Protein AF-A0A959PIH1-F1 (afdb_monomer)

pLDDT: mean 84.15, std 19.0, range [43.75, 98.12]

Structure (mmCIF, N/CA/C/O backbone):
data_AF-A0A959PIH1-F1
#
_entry.id   AF-A0A959PIH1-F1
#
loop_
_atom_site.group_PDB
_atom_site.id
_atom_site.type_symbol
_atom_site.label_atom_id
_atom_site.label_alt_id
_atom_site.label_comp_id
_atom_site.label_asym_id
_atom_site.label_entity_id
_atom_site.label_seq_id
_atom_site.pdbx_PDB_ins_code
_atom_site.Cartn_x
_atom_site.Cartn_y
_atom_site.Cartn_z
_atom_site.occupancy
_atom_site.B_iso_or_equiv
_atom_site.auth_seq_id
_atom_site.auth_comp_id
_atom_site.auth_asym_id
_atom_site.auth_atom_id
_atom_site.pdbx_PDB_model_num
ATOM 1 N N . MET A 1 1 ? 28.787 -35.194 -36.964 1.00 51.66 1 MET A N 1
ATOM 2 C CA . MET A 1 1 ? 27.875 -34.771 -38.054 1.00 51.66 1 MET A CA 1
ATOM 3 C C . MET A 1 1 ? 26.637 -34.042 -37.488 1.00 51.66 1 MET A C 1
ATOM 5 O O . MET A 1 1 ? 25.525 -34.461 -37.749 1.00 51.66 1 MET A O 1
ATOM 9 N N . ILE A 1 2 ? 26.801 -32.968 -36.687 1.00 57.41 2 ILE A N 1
ATOM 10 C CA . ILE A 1 2 ? 25.671 -32.326 -35.953 1.00 57.41 2 ILE A CA 1
ATOM 11 C C . ILE A 1 2 ? 25.606 -30.786 -36.125 1.00 57.41 2 ILE A C 1
ATOM 13 O O . ILE A 1 2 ? 24.566 -30.182 -35.905 1.00 57.41 2 ILE A O 1
ATOM 17 N N . ARG A 1 3 ? 26.655 -30.115 -36.627 1.00 57.38 3 ARG A N 1
ATOM 18 C CA . ARG A 1 3 ? 26.683 -28.634 -36.735 1.00 57.38 3 ARG A CA 1
ATOM 19 C C . ARG A 1 3 ? 26.070 -28.052 -38.022 1.00 57.38 3 ARG A C 1
ATOM 21 O O . ARG A 1 3 ? 25.784 -26.864 -38.070 1.00 57.38 3 ARG A O 1
ATOM 28 N N . ARG A 1 4 ? 25.849 -28.862 -39.067 1.00 56.31 4 ARG A N 1
ATOM 29 C CA . ARG A 1 4 ? 25.397 -28.375 -40.395 1.00 56.31 4 ARG A CA 1
ATOM 30 C C . ARG A 1 4 ? 23.874 -28.347 -40.581 1.00 56.31 4 ARG A C 1
ATOM 32 O O . ARG A 1 4 ? 23.409 -27.737 -41.538 1.00 56.31 4 ARG A O 1
ATOM 39 N N . ASN A 1 5 ? 23.108 -28.947 -39.669 1.00 48.97 5 ASN A N 1
ATOM 40 C CA . ASN A 1 5 ? 21.641 -28.952 -39.742 1.00 48.97 5 ASN A CA 1
ATOM 41 C C . ASN A 1 5 ? 20.996 -27.740 -39.053 1.00 48.97 5 ASN A C 1
ATOM 43 O O . ASN A 1 5 ? 19.830 -27.464 -39.296 1.00 48.97 5 ASN A O 1
ATOM 47 N N . PHE A 1 6 ? 21.751 -26.980 -38.254 1.00 54.75 6 PHE A N 1
ATOM 48 C CA . PHE A 1 6 ? 21.226 -25.821 -37.528 1.00 54.75 6 PHE A CA 1
ATOM 49 C C . PHE A 1 6 ? 20.889 -24.641 -38.459 1.00 54.75 6 PHE A C 1
ATOM 51 O O . PHE A 1 6 ? 19.859 -23.997 -38.306 1.00 54.75 6 PHE A O 1
ATOM 58 N N . ILE A 1 7 ? 21.710 -24.410 -39.489 1.00 55.25 7 ILE A N 1
ATOM 59 C CA . ILE A 1 7 ? 21.566 -23.261 -40.404 1.00 55.25 7 ILE A CA 1
ATOM 60 C C . ILE A 1 7 ? 20.447 -23.474 -41.442 1.00 55.25 7 ILE A C 1
ATOM 62 O O . ILE A 1 7 ? 19.938 -22.517 -42.017 1.00 55.25 7 ILE A O 1
ATOM 66 N N . LYS A 1 8 ? 20.013 -24.718 -41.685 1.00 43.75 8 LYS A N 1
ATOM 67 C CA . LYS A 1 8 ? 18.951 -25.000 -42.667 1.00 43.75 8 LYS A CA 1
ATOM 68 C C . LYS A 1 8 ? 17.532 -24.822 -42.114 1.00 43.75 8 LYS A C 1
ATOM 70 O O . LYS A 1 8 ? 16.604 -24.727 -42.912 1.00 43.75 8 LYS A O 1
ATOM 75 N N . SER A 1 9 ? 17.358 -24.746 -40.793 1.00 45.69 9 SER A N 1
ATOM 76 C CA . SER A 1 9 ? 16.034 -24.569 -40.176 1.00 45.69 9 SER A CA 1
ATOM 77 C C . SER A 1 9 ? 15.614 -23.105 -40.002 1.00 45.69 9 SER A C 1
ATOM 79 O O . SER A 1 9 ? 14.437 -22.846 -39.776 1.00 45.69 9 SER A O 1
ATOM 81 N N . THR A 1 10 ? 16.521 -22.134 -40.144 1.00 51.59 10 THR A N 1
ATOM 82 C CA . THR A 1 10 ? 16.224 -20.705 -39.926 1.00 51.59 10 THR A CA 1
ATOM 83 C C . THR A 1 10 ? 15.619 -19.989 -41.137 1.00 51.59 10 THR A C 1
ATOM 85 O O . THR A 1 10 ? 14.950 -18.976 -40.964 1.00 51.59 10 THR A O 1
ATOM 88 N N . SER A 1 11 ? 15.779 -20.501 -42.361 1.00 47.97 11 SER A N 1
ATOM 89 C CA . SER A 1 11 ? 15.328 -19.793 -43.573 1.00 47.97 11 SER A CA 1
ATOM 90 C C . SER A 1 11 ? 13.831 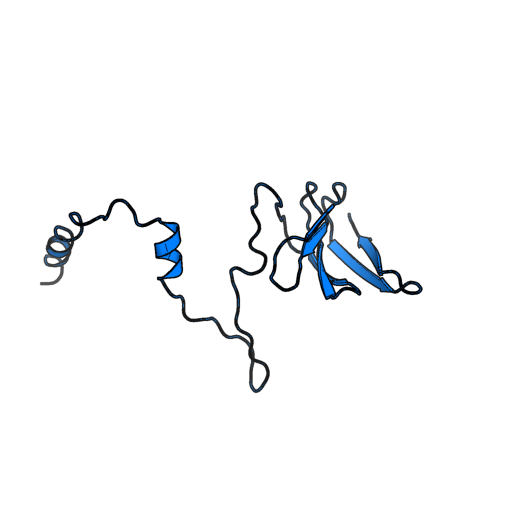-19.921 -43.883 1.00 47.97 11 SER A C 1
ATOM 92 O O . SER A 1 11 ? 13.328 -19.189 -44.730 1.00 47.97 11 SER A O 1
ATOM 94 N N . ARG A 1 12 ? 13.095 -20.816 -43.211 1.00 45.81 12 ARG A N 1
ATOM 95 C CA . ARG A 1 12 ? 11.664 -21.053 -43.490 1.00 45.81 12 ARG A CA 1
ATOM 96 C C . ARG A 1 12 ? 10.694 -20.306 -42.570 1.00 45.81 12 ARG A C 1
ATOM 98 O O . ARG A 1 12 ? 9.496 -20.378 -42.808 1.00 45.81 12 ARG A O 1
ATOM 105 N N . LEU A 1 13 ? 11.176 -19.587 -41.553 1.00 50.34 13 LEU A N 1
ATOM 106 C CA . LEU A 1 13 ? 10.303 -18.951 -40.554 1.00 50.34 13 LEU A CA 1
ATOM 107 C C . LEU A 1 13 ? 9.924 -17.489 -40.866 1.00 50.34 13 LEU A C 1
ATOM 109 O O . LEU A 1 13 ? 9.097 -16.916 -40.168 1.00 50.34 13 LEU A O 1
ATOM 113 N N . LEU A 1 14 ? 10.522 -16.866 -41.888 1.00 51.12 14 LEU A N 1
ATOM 114 C CA . LEU A 1 14 ? 10.458 -15.408 -42.083 1.00 51.12 14 LEU A CA 1
ATOM 115 C C . LEU A 1 14 ? 9.326 -14.897 -42.994 1.00 51.12 14 LEU A C 1
ATOM 117 O O . LEU A 1 14 ? 9.247 -13.693 -43.208 1.00 51.12 14 LEU A O 1
ATOM 121 N N . LEU A 1 15 ? 8.449 -15.754 -43.532 1.00 51.31 15 LEU A N 1
ATOM 122 C CA . LEU A 1 15 ? 7.522 -15.341 -44.604 1.00 51.31 15 LEU A CA 1
ATOM 123 C C . LEU A 1 15 ? 6.026 -15.355 -44.274 1.00 51.31 15 LEU A C 1
ATOM 125 O O . LEU A 1 15 ? 5.215 -15.114 -45.162 1.00 51.31 15 LEU A O 1
ATOM 129 N N . THR A 1 16 ? 5.636 -15.540 -43.012 1.00 52.66 16 THR A N 1
ATOM 130 C CA . THR A 1 16 ? 4.232 -15.372 -42.599 1.00 52.66 16 THR A CA 1
ATOM 131 C C . THR A 1 16 ? 4.141 -14.634 -41.265 1.00 52.66 16 THR A C 1
ATOM 133 O O . THR A 1 16 ? 3.746 -15.207 -40.254 1.00 52.66 16 THR A O 1
ATOM 136 N N . LEU A 1 17 ? 4.533 -13.359 -41.239 1.00 50.91 17 LEU A N 1
ATOM 137 C CA . LEU A 1 17 ? 4.109 -12.445 -40.176 1.00 50.91 17 LEU A CA 1
ATOM 138 C C . LEU A 1 17 ? 2.736 -11.888 -40.581 1.00 50.91 17 LEU A C 1
ATOM 140 O O . LEU A 1 17 ? 2.681 -11.057 -41.489 1.00 50.91 17 LEU A O 1
ATOM 144 N N . PRO A 1 18 ? 1.617 -12.324 -39.974 1.00 50.03 18 PRO A N 1
ATOM 145 C CA . PRO A 1 18 ? 0.369 -11.607 -40.153 1.00 50.03 18 PRO A CA 1
ATOM 146 C C . PRO A 1 18 ? 0.545 -10.249 -39.471 1.00 50.03 18 PRO A C 1
ATOM 148 O O . PRO A 1 18 ? 0.849 -10.176 -38.281 1.00 50.03 18 PRO A O 1
ATOM 151 N N . LEU A 1 19 ? 0.368 -9.176 -40.239 1.00 56.03 19 LEU A N 1
ATOM 152 C CA . LEU A 1 19 ? 0.582 -7.774 -39.856 1.00 56.03 19 LEU A CA 1
ATOM 153 C C . LEU A 1 19 ? -0.346 -7.254 -38.726 1.00 56.03 19 LEU A C 1
ATOM 155 O O . LEU A 1 19 ? -0.510 -6.048 -38.576 1.00 56.03 19 LEU A O 1
ATOM 159 N N . GLY A 1 20 ? -0.978 -8.136 -37.948 1.00 55.44 20 GLY A N 1
ATOM 160 C CA . GLY A 1 20 ? -2.007 -7.790 -36.965 1.00 55.44 20 GLY A CA 1
ATOM 161 C C . GLY A 1 20 ? -1.913 -8.506 -35.617 1.00 55.44 20 GLY A C 1
ATOM 162 O O . GLY A 1 20 ? -2.761 -8.260 -34.767 1.00 55.44 20 GLY A O 1
ATOM 163 N N . MET A 1 21 ? -0.917 -9.369 -35.378 1.00 50.34 21 MET A N 1
ATOM 164 C CA . MET A 1 21 ? -0.726 -9.933 -34.037 1.00 50.34 21 MET A CA 1
ATOM 165 C C . MET A 1 21 ? 0.031 -8.935 -33.162 1.00 50.34 21 MET A C 1
ATOM 167 O O . MET A 1 21 ? 1.233 -8.726 -33.321 1.00 50.34 21 MET A O 1
ATOM 171 N N . SER A 1 22 ? -0.695 -8.303 -32.242 1.00 56.25 22 SER A N 1
ATOM 172 C CA . SER A 1 22 ? -0.111 -7.501 -31.172 1.00 56.25 22 SER A CA 1
ATOM 173 C C . SER A 1 22 ? 0.892 -8.347 -30.384 1.00 56.25 22 SER A C 1
ATOM 175 O O . SER A 1 22 ? 0.580 -9.457 -29.956 1.00 56.25 22 SER A O 1
ATOM 177 N N . VAL A 1 23 ? 2.087 -7.809 -30.142 1.00 55.81 23 VAL A N 1
ATOM 178 C CA . VAL A 1 23 ? 3.120 -8.421 -29.282 1.00 55.81 23 VAL A CA 1
ATOM 179 C C . VAL A 1 23 ? 2.579 -8.772 -27.887 1.00 55.81 23 VAL A C 1
ATOM 181 O O . VAL A 1 23 ? 3.052 -9.719 -27.261 1.00 55.81 23 VAL A O 1
ATOM 184 N N . PHE A 1 24 ? 1.538 -8.066 -27.431 1.00 53.19 24 PHE A N 1
ATOM 185 C CA . PHE A 1 24 ? 0.849 -8.337 -26.170 1.00 53.19 24 PHE A CA 1
ATOM 186 C C . PHE A 1 24 ? 0.040 -9.647 -26.170 1.00 53.19 24 PHE A C 1
ATOM 188 O O . PHE A 1 24 ? -0.047 -10.296 -25.129 1.00 53.19 24 PHE A O 1
ATOM 195 N N . ASP A 1 25 ? -0.515 -10.075 -27.310 1.00 50.44 25 ASP A N 1
ATOM 196 C CA . ASP A 1 25 ? -1.280 -11.332 -27.394 1.00 50.44 25 ASP A CA 1
ATOM 197 C C . ASP A 1 25 ? -0.364 -12.564 -27.348 1.00 50.44 25 ASP A C 1
ATOM 199 O O . ASP A 1 25 ? -0.721 -13.599 -26.784 1.00 50.44 25 ASP A O 1
ATOM 203 N N . PHE A 1 26 ? 0.862 -12.445 -27.867 1.00 51.47 26 PHE A N 1
ATOM 204 C CA . PHE A 1 26 ? 1.833 -13.543 -27.878 1.00 51.47 26 PHE A CA 1
ATOM 205 C C . PHE A 1 26 ? 2.301 -13.922 -26.464 1.00 51.47 26 PHE A C 1
ATOM 207 O O . PHE A 1 26 ? 2.450 -15.101 -26.141 1.00 51.47 26 PHE A O 1
ATOM 214 N N . GLN A 1 27 ? 2.464 -12.931 -25.582 1.00 53.69 27 GLN A N 1
ATOM 215 C CA . GLN A 1 27 ? 2.856 -13.158 -24.189 1.00 53.69 27 GLN A CA 1
ATOM 216 C C . GLN A 1 27 ? 1.742 -13.828 -23.370 1.00 53.69 27 GLN A C 1
ATOM 218 O O . GLN A 1 27 ? 2.026 -14.600 -22.459 1.00 53.69 27 GLN A O 1
ATOM 223 N N . LYS A 1 28 ? 0.475 -13.601 -23.734 1.00 54.22 28 LYS A N 1
ATOM 224 C CA . LYS A 1 28 ? -0.688 -14.229 -23.092 1.00 54.22 28 LYS A CA 1
ATOM 225 C C . LYS A 1 28 ? -0.829 -15.721 -23.435 1.00 54.22 28 LYS A C 1
ATOM 227 O O . LYS A 1 28 ? -1.483 -16.456 -22.700 1.00 54.22 28 LYS A O 1
ATOM 232 N N . HIS A 1 29 ? -0.234 -16.169 -24.546 1.00 49.81 29 HIS A N 1
ATOM 233 C CA . HIS A 1 29 ? -0.324 -17.546 -25.052 1.00 49.81 29 HIS A CA 1
ATOM 234 C C . HIS A 1 29 ? 0.911 -18.419 -24.800 1.00 49.81 29 HIS A C 1
ATOM 236 O O . HIS A 1 29 ? 0.811 -19.645 -24.874 1.00 49.81 29 HIS A O 1
ATOM 242 N N . LEU A 1 30 ? 2.051 -17.839 -24.420 1.00 52.09 30 LEU A N 1
ATOM 243 C CA . LEU A 1 30 ? 3.171 -18.581 -23.835 1.00 52.09 30 LEU A CA 1
ATOM 244 C C . LEU A 1 30 ? 2.841 -18.904 -22.372 1.00 52.09 30 LEU A C 1
ATOM 246 O O . LEU A 1 30 ? 3.403 -18.321 -21.451 1.00 52.09 30 LEU A O 1
ATOM 250 N N . GLY A 1 31 ? 1.866 -19.793 -22.169 1.00 54.25 31 GLY A N 1
ATOM 251 C CA . GLY A 1 31 ? 1.369 -20.182 -20.854 1.00 54.25 31 GLY A CA 1
ATOM 252 C C . GLY A 1 31 ? 2.483 -20.763 -19.989 1.00 54.25 31 GLY A C 1
ATOM 253 O O . GLY A 1 31 ? 2.801 -21.950 -20.074 1.00 54.25 31 GLY A O 1
ATOM 254 N N . SER A 1 32 ? 3.074 -19.927 -19.136 1.00 63.75 32 SER A N 1
ATOM 255 C CA . SER A 1 32 ? 3.821 -20.403 -17.982 1.00 63.75 32 SER A CA 1
ATOM 256 C C . SER A 1 32 ? 2.863 -21.254 -17.160 1.00 63.75 32 SER A C 1
ATOM 258 O O . SER A 1 32 ? 1.763 -20.795 -16.852 1.00 63.75 32 SER A O 1
ATOM 260 N N . LYS A 1 33 ? 3.247 -22.489 -16.823 1.00 72.69 33 LYS A N 1
ATOM 261 C CA . LYS A 1 33 ? 2.469 -23.290 -15.873 1.00 72.69 33 LYS A CA 1
ATOM 262 C C . LYS A 1 33 ? 2.220 -22.451 -14.620 1.00 72.69 33 LYS A C 1
ATOM 264 O O . LYS A 1 33 ? 3.177 -21.902 -14.076 1.00 72.69 33 LYS A O 1
ATOM 269 N N . ASP A 1 34 ? 0.958 -22.372 -14.204 1.00 86.88 34 ASP A N 1
ATOM 270 C CA . ASP A 1 34 ? 0.547 -21.714 -12.966 1.00 86.88 34 ASP A CA 1
ATOM 271 C C . ASP A 1 34 ? 1.452 -22.199 -11.822 1.00 86.88 34 ASP A C 1
ATOM 273 O O . ASP A 1 34 ? 1.505 -23.397 -11.524 1.00 86.88 34 ASP A O 1
ATOM 277 N N . LEU A 1 35 ? 2.208 -21.281 -11.215 1.00 92.88 35 LEU A N 1
ATOM 278 C CA . LEU A 1 35 ? 3.045 -21.603 -10.067 1.00 92.88 35 LEU A CA 1
ATOM 279 C C . LEU A 1 35 ? 2.136 -21.749 -8.847 1.00 92.88 35 LEU A C 1
ATOM 281 O O . LEU A 1 35 ? 1.488 -20.788 -8.433 1.00 92.88 35 LEU A O 1
ATOM 285 N N . VAL A 1 36 ? 2.095 -22.951 -8.279 1.00 94.56 36 VAL A N 1
ATOM 286 C CA . VAL A 1 36 ? 1.351 -23.245 -7.051 1.00 94.56 36 VAL A CA 1
ATOM 287 C C . VAL A 1 36 ? 2.336 -23.383 -5.895 1.00 94.56 36 VAL A C 1
ATOM 289 O O . VAL A 1 36 ? 3.313 -24.123 -5.994 1.00 94.56 36 VAL A O 1
ATOM 292 N N . VAL A 1 37 ? 2.078 -22.661 -4.808 1.00 96.12 37 VAL A N 1
ATOM 293 C CA . VAL A 1 37 ? 2.855 -22.688 -3.561 1.00 96.12 37 VAL A CA 1
ATOM 294 C C . VAL A 1 37 ? 1.980 -23.167 -2.402 1.00 96.12 37 VAL A C 1
ATOM 296 O O . VAL A 1 37 ? 0.757 -23.090 -2.476 1.00 96.12 37 VAL A O 1
ATOM 299 N N . GLY A 1 38 ? 2.590 -23.633 -1.311 1.00 96.81 38 GLY A N 1
ATOM 300 C CA . GLY A 1 38 ? 1.875 -24.154 -0.138 1.00 96.81 38 GLY A CA 1
ATOM 301 C C . GLY A 1 38 ? 1.811 -25.686 -0.092 1.00 96.81 38 GLY A C 1
ATOM 302 O O . GLY A 1 38 ? 2.412 -26.365 -0.920 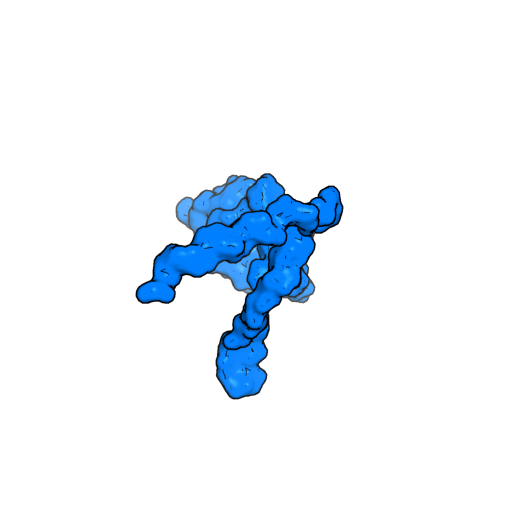1.00 96.81 38 GLY A O 1
ATOM 303 N N . HIS A 1 39 ? 1.126 -26.237 0.914 1.00 97.56 39 HIS A N 1
ATOM 304 C CA . HIS A 1 39 ? 1.101 -27.677 1.201 1.00 97.56 39 HIS A CA 1
ATOM 305 C C . HIS A 1 39 ? -0.275 -28.132 1.707 1.00 97.56 39 HIS A C 1
ATOM 307 O O . HIS A 1 39 ? -1.024 -27.362 2.313 1.00 97.56 39 HIS A O 1
ATOM 313 N N . ASN A 1 40 ? -0.581 -29.421 1.523 1.00 96.75 40 ASN A N 1
ATOM 314 C CA . ASN A 1 40 ? -1.827 -30.053 1.969 1.00 96.75 40 ASN A CA 1
ATOM 315 C C . ASN A 1 40 ? -3.066 -29.295 1.452 1.00 96.75 40 ASN A C 1
ATOM 317 O O . ASN A 1 40 ? -3.225 -29.094 0.247 1.00 96.75 40 ASN A O 1
ATOM 321 N N . THR A 1 41 ? -3.940 -28.869 2.362 1.00 97.56 41 THR A N 1
ATOM 322 C CA . THR A 1 41 ? -5.185 -28.153 2.063 1.00 97.56 41 THR A CA 1
ATOM 323 C C . THR A 1 41 ? -4.984 -26.663 1.782 1.00 97.56 41 THR A C 1
ATOM 325 O O . THR A 1 41 ? -5.943 -25.998 1.409 1.00 97.56 41 THR A O 1
ATOM 328 N N . HIS A 1 42 ? -3.770 -26.126 1.951 1.00 97.50 42 HIS A N 1
ATOM 329 C CA . HIS A 1 42 ? -3.472 -24.705 1.766 1.00 97.50 42 HIS A CA 1
ATOM 330 C C . HIS A 1 42 ? -2.461 -24.539 0.639 1.00 97.50 42 HIS A C 1
ATOM 332 O O . HIS A 1 42 ? -1.251 -24.488 0.859 1.00 97.50 42 HIS A O 1
ATOM 338 N N . GLN A 1 43 ? -2.991 -24.494 -0.578 1.00 96.88 43 GLN A N 1
ATOM 339 C CA . GLN A 1 43 ? -2.237 -24.264 -1.799 1.00 96.88 43 GLN A CA 1
ATOM 340 C C . GLN A 1 43 ? -2.766 -23.008 -2.485 1.00 96.88 43 GLN A C 1
ATOM 342 O O . GLN A 1 43 ? -3.975 -22.800 -2.575 1.00 96.88 43 GLN A O 1
ATOM 347 N N . TYR A 1 44 ? -1.851 -22.179 -2.971 1.00 95.81 44 TYR A N 1
ATOM 348 C CA . TYR A 1 44 ? -2.135 -20.874 -3.546 1.00 95.81 44 TYR A CA 1
ATOM 349 C C . TYR A 1 44 ? -1.515 -20.797 -4.928 1.00 95.81 44 TYR A C 1
ATOM 351 O O . TYR A 1 44 ? -0.358 -21.172 -5.119 1.00 95.81 44 TYR A O 1
ATOM 359 N N . LYS A 1 45 ? -2.274 -20.282 -5.890 1.00 94.75 45 LYS A N 1
ATOM 360 C CA . LYS A 1 45 ? -1.728 -19.930 -7.192 1.00 94.75 45 LYS A CA 1
ATOM 361 C C . LYS A 1 45 ? -1.102 -18.541 -7.120 1.00 94.75 45 LYS A C 1
ATOM 363 O O . LYS A 1 45 ? -1.755 -17.598 -6.684 1.00 94.75 45 LYS A O 1
ATOM 368 N N . VAL A 1 46 ? 0.128 -18.421 -7.603 1.00 93.56 46 VAL A N 1
ATOM 369 C CA . VAL A 1 46 ? 0.788 -17.131 -7.790 1.00 93.56 46 VAL A CA 1
ATOM 370 C C . VAL A 1 46 ? 0.203 -16.445 -9.022 1.00 93.56 46 VAL A C 1
ATOM 372 O O . VAL A 1 46 ? 0.284 -16.975 -10.131 1.00 93.56 46 VAL A O 1
ATOM 375 N N . ASP A 1 47 ? -0.367 -15.260 -8.823 1.00 91.88 47 ASP A N 1
ATOM 376 C CA . ASP A 1 47 ? -0.771 -14.360 -9.900 1.00 91.88 47 ASP A CA 1
ATOM 377 C C . ASP A 1 47 ? 0.280 -13.256 -10.054 1.00 91.88 47 ASP A C 1
ATOM 379 O O . ASP A 1 47 ? 0.347 -12.323 -9.257 1.00 91.88 47 ASP A O 1
ATOM 383 N N . LEU A 1 48 ? 1.121 -13.379 -11.083 1.00 90.50 48 LEU A N 1
ATOM 384 C CA . LEU A 1 48 ? 2.178 -12.406 -11.380 1.00 90.50 48 LEU A CA 1
ATOM 385 C C . LEU A 1 48 ? 1.640 -11.081 -11.941 1.00 90.50 48 LEU A C 1
ATOM 387 O O . LEU A 1 48 ? 2.402 -10.127 -12.078 1.00 90.50 48 LEU A O 1
ATOM 391 N N . TRP A 1 49 ? 0.356 -11.027 -12.299 1.00 91.25 49 TRP A N 1
ATOM 392 C CA . TRP A 1 49 ? -0.292 -9.846 -12.865 1.00 91.25 49 TRP A CA 1
ATOM 393 C C . TRP A 1 49 ? -1.145 -9.092 -11.848 1.00 91.25 49 TRP A C 1
ATOM 395 O O . TRP A 1 49 ? -1.588 -7.974 -12.123 1.00 91.25 49 TRP A O 1
ATOM 405 N N . TRP A 1 50 ? -1.350 -9.666 -10.664 1.00 94.19 50 TRP A N 1
ATOM 406 C CA . TRP A 1 50 ? -2.008 -8.983 -9.566 1.00 94.19 50 TRP A CA 1
ATOM 407 C C . TRP A 1 50 ? -1.162 -7.791 -9.101 1.00 94.19 50 TRP A C 1
ATOM 409 O O . TRP A 1 50 ? 0.037 -7.922 -8.863 1.00 94.19 50 TRP A O 1
ATOM 419 N N . GLY A 1 51 ? -1.771 -6.608 -8.985 1.00 93.12 51 GLY A N 1
ATOM 420 C CA . GLY A 1 51 ? -1.061 -5.407 -8.534 1.00 93.12 51 GLY A CA 1
ATOM 421 C C . GLY A 1 51 ? -0.076 -4.827 -9.556 1.00 93.12 51 GLY A C 1
ATOM 422 O O . GLY A 1 51 ? 0.675 -3.917 -9.211 1.00 93.12 51 GLY A O 1
ATOM 423 N N . ALA A 1 52 ? -0.068 -5.314 -10.804 1.00 91.56 52 ALA A N 1
ATOM 424 C CA . ALA A 1 52 ? 0.786 -4.793 -11.870 1.00 91.56 52 ALA A CA 1
ATOM 425 C C . ALA A 1 52 ? 0.327 -3.385 -12.297 1.00 91.56 52 ALA A C 1
ATOM 427 O O . ALA A 1 52 ? -0.563 -3.213 -13.133 1.00 91.56 52 ALA A O 1
ATOM 428 N N . LEU A 1 53 ? 0.924 -2.366 -11.681 1.00 91.56 53 LEU A N 1
ATOM 429 C CA . LEU A 1 53 ? 0.627 -0.959 -11.931 1.00 91.56 53 LEU A CA 1
ATOM 430 C C . LEU A 1 53 ? 1.369 -0.416 -13.156 1.00 91.56 53 LEU A C 1
ATOM 432 O O . LEU A 1 53 ? 2.426 -0.911 -13.535 1.00 91.56 53 LEU A O 1
ATOM 436 N N . ASP A 1 54 ? 0.839 0.666 -13.732 1.00 93.56 54 ASP A N 1
ATOM 437 C CA . ASP A 1 54 ? 1.602 1.515 -14.649 1.00 93.56 54 ASP A CA 1
ATOM 438 C C . ASP A 1 54 ? 2.663 2.285 -13.837 1.00 93.56 54 ASP A C 1
ATOM 440 O O . ASP A 1 54 ? 2.293 3.181 -13.066 1.00 93.56 54 ASP A O 1
ATOM 444 N N . PRO A 1 55 ? 3.967 1.988 -14.002 1.00 93.50 55 PRO A N 1
ATOM 445 C CA . PRO A 1 55 ? 5.025 2.590 -13.195 1.00 93.50 55 PRO A CA 1
ATOM 446 C C . PRO A 1 55 ? 5.198 4.088 -13.466 1.00 93.50 55 PRO A C 1
ATOM 448 O O . PRO A 1 55 ? 5.767 4.797 -12.642 1.00 93.50 55 PRO A O 1
ATOM 451 N N . LEU A 1 56 ? 4.695 4.606 -14.593 1.00 95.31 56 LEU A N 1
ATOM 452 C CA . LEU A 1 56 ? 4.714 6.042 -14.866 1.00 95.31 56 LEU A CA 1
ATOM 453 C C . LEU A 1 56 ? 3.634 6.775 -14.070 1.00 95.31 56 LEU A C 1
ATOM 455 O O . LEU A 1 56 ? 3.805 7.947 -13.726 1.00 95.31 56 LEU A O 1
ATOM 459 N N . ARG A 1 57 ? 2.520 6.105 -13.760 1.00 95.06 57 ARG A N 1
ATOM 460 C CA . ARG A 1 57 ? 1.396 6.688 -13.013 1.00 95.06 57 ARG A CA 1
ATOM 461 C C . ARG A 1 57 ? 1.526 6.458 -11.515 1.00 95.06 57 ARG A C 1
ATOM 463 O O . ARG A 1 57 ? 1.448 7.432 -10.773 1.00 95.06 57 ARG A O 1
ATOM 470 N N . TYR A 1 58 ? 1.781 5.216 -11.115 1.00 96.00 58 TYR A N 1
ATOM 471 C CA . TYR A 1 58 ? 1.822 4.760 -9.728 1.00 96.00 58 TYR A CA 1
ATOM 472 C C . TYR A 1 58 ? 3.129 4.000 -9.462 1.00 96.00 58 TYR A C 1
ATOM 474 O O . TYR A 1 58 ? 3.115 2.778 -9.293 1.00 96.00 58 TYR A O 1
ATOM 482 N N . PRO A 1 59 ? 4.285 4.680 -9.507 1.00 95.88 59 PRO A N 1
ATOM 483 C CA . PRO A 1 59 ? 5.553 4.033 -9.222 1.00 95.88 59 PRO A CA 1
ATOM 484 C C . PRO A 1 59 ? 5.557 3.457 -7.806 1.00 95.88 59 PRO A C 1
ATOM 486 O O . PRO A 1 59 ? 5.087 4.086 -6.859 1.00 95.88 59 PRO A O 1
ATOM 489 N N . VAL A 1 60 ? 6.142 2.273 -7.674 1.00 94.69 60 VAL A N 1
ATOM 490 C CA . VAL A 1 60 ? 6.412 1.620 -6.396 1.00 94.69 60 VAL A CA 1
ATOM 491 C C . VAL A 1 60 ? 7.923 1.524 -6.264 1.00 94.69 60 VAL A C 1
ATOM 493 O O . VAL A 1 60 ? 8.596 1.009 -7.157 1.00 94.69 60 VAL A O 1
ATOM 496 N N . LYS A 1 61 ? 8.458 2.056 -5.168 1.00 93.69 61 LYS A N 1
ATOM 497 C CA . LYS A 1 61 ? 9.862 1.927 -4.784 1.00 93.69 61 LYS A CA 1
ATOM 498 C C . LYS A 1 61 ? 9.894 1.180 -3.459 1.00 93.69 61 LYS A C 1
ATOM 500 O O . LYS A 1 61 ? 9.686 1.787 -2.412 1.00 93.69 61 LYS A O 1
ATOM 505 N N . ASP A 1 62 ? 10.124 -0.123 -3.547 1.00 91.19 62 ASP A N 1
ATOM 506 C CA . ASP A 1 62 ? 10.064 -1.061 -2.425 1.00 91.19 62 ASP A CA 1
ATOM 507 C C . ASP A 1 62 ? 8.647 -1.195 -1.833 1.00 91.19 62 ASP A C 1
ATOM 509 O O . ASP A 1 62 ? 7.824 -0.276 -1.898 1.00 91.19 62 ASP A O 1
ATOM 513 N N . CYS A 1 63 ? 8.356 -2.363 -1.267 1.00 91.62 63 CYS A N 1
ATOM 514 C CA . CYS A 1 63 ? 7.125 -2.633 -0.530 1.00 91.62 63 CYS A CA 1
ATOM 515 C C . CYS A 1 63 ? 7.529 -3.000 0.892 1.00 91.62 63 CYS A C 1
ATOM 517 O O . CYS A 1 63 ? 8.127 -4.059 1.084 1.00 91.62 63 CYS A O 1
ATOM 519 N N . HIS A 1 64 ? 7.237 -2.131 1.858 1.00 92.38 64 HIS A N 1
ATOM 520 C CA . HIS A 1 64 ? 7.632 -2.373 3.250 1.00 92.38 64 HIS A CA 1
ATOM 521 C C . HIS A 1 64 ? 6.542 -3.084 4.019 1.00 92.38 64 HIS A C 1
ATOM 523 O O . HIS A 1 64 ? 6.803 -4.089 4.667 1.00 92.38 64 HIS A O 1
ATOM 529 N N . GLU A 1 65 ? 5.313 -2.594 3.888 1.00 94.00 65 GLU A N 1
ATOM 530 C CA . GLU A 1 65 ? 4.187 -3.103 4.654 1.00 94.00 65 GLU A CA 1
ATOM 531 C C . GLU A 1 65 ? 2.897 -3.066 3.843 1.00 94.00 65 GLU A C 1
ATOM 533 O O . GLU A 1 65 ? 2.694 -2.206 2.973 1.00 94.00 65 GLU A O 1
ATOM 538 N N . MET A 1 66 ? 2.014 -4.013 4.154 1.00 96.00 66 MET A N 1
ATOM 539 C CA . MET A 1 66 ? 0.678 -4.104 3.583 1.00 96.00 66 MET A CA 1
ATOM 540 C C . MET A 1 66 ? -0.335 -4.471 4.664 1.00 96.00 66 MET A C 1
ATOM 542 O O . MET A 1 66 ? -0.151 -5.447 5.386 1.00 96.00 66 MET A O 1
ATOM 546 N N . VAL A 1 67 ? -1.439 -3.729 4.734 1.00 97.00 67 VAL A N 1
ATOM 547 C CA . VAL A 1 67 ? -2.534 -3.987 5.685 1.00 97.00 67 VAL A CA 1
ATOM 548 C C . VAL A 1 67 ? -3.880 -4.030 4.968 1.00 97.00 67 VAL A C 1
ATOM 550 O O . VAL A 1 67 ? -4.050 -3.441 3.899 1.00 97.00 67 VAL A O 1
ATOM 553 N N . LEU A 1 68 ? -4.842 -4.751 5.545 1.00 97.25 68 LEU A N 1
ATOM 554 C CA . LEU A 1 68 ? -6.232 -4.731 5.095 1.00 97.25 68 LEU A CA 1
ATOM 555 C C . LEU A 1 68 ? -7.006 -3.698 5.906 1.00 97.25 68 LEU A C 1
ATOM 557 O O . LEU A 1 68 ? -6.945 -3.718 7.131 1.00 97.25 68 LEU A O 1
ATOM 561 N N . ASP A 1 69 ? -7.743 -2.830 5.223 1.00 97.06 69 ASP A N 1
ATOM 562 C CA . ASP A 1 69 ? -8.637 -1.882 5.885 1.00 97.06 69 ASP A CA 1
ATOM 563 C C . ASP A 1 69 ? -10.010 -2.495 6.203 1.00 97.06 69 ASP A C 1
ATOM 565 O O . ASP A 1 69 ? -10.336 -3.598 5.747 1.00 97.06 69 ASP A O 1
ATOM 569 N N . SER A 1 70 ? -10.847 -1.776 6.956 1.00 96.56 70 SER A N 1
ATOM 570 C CA . SER A 1 70 ? -12.201 -2.218 7.331 1.00 96.56 70 SER A CA 1
ATOM 571 C C . SER A 1 70 ? -13.108 -2.534 6.131 1.00 96.56 70 SER A C 1
ATOM 573 O O . SER A 1 70 ? -14.071 -3.295 6.243 1.00 96.56 70 SER A O 1
ATOM 575 N N . LYS A 1 71 ? -12.792 -1.991 4.948 1.00 96.12 71 LYS A N 1
ATOM 576 C CA . LYS A 1 71 ? -13.512 -2.217 3.683 1.00 96.12 71 LYS A CA 1
ATOM 577 C C . LYS A 1 71 ? -12.949 -3.406 2.896 1.00 96.12 71 LYS A C 1
ATOM 579 O O . LYS A 1 71 ? -13.436 -3.711 1.805 1.00 96.12 71 LYS A O 1
ATOM 584 N N . GLY A 1 72 ? -11.933 -4.088 3.425 1.00 96.19 72 GLY A N 1
ATOM 585 C CA . GLY A 1 72 ? -11.252 -5.208 2.784 1.00 96.19 72 GLY A CA 1
ATOM 586 C C . GLY A 1 72 ? -10.411 -4.803 1.573 1.00 96.19 72 GLY A C 1
ATOM 587 O O . GLY A 1 72 ? -10.178 -5.640 0.695 1.00 96.19 72 GLY A O 1
ATOM 588 N N . ARG A 1 73 ? -10.002 -3.533 1.493 1.00 97.69 73 ARG A N 1
ATOM 589 C CA . ARG A 1 73 ? -9.021 -3.032 0.525 1.00 97.69 73 ARG A CA 1
ATOM 590 C C . ARG A 1 73 ? -7.620 -3.257 1.078 1.00 97.69 73 ARG A C 1
ATOM 592 O O . ARG A 1 73 ? -7.431 -3.375 2.283 1.00 97.69 73 ARG A O 1
ATOM 599 N N . ILE A 1 74 ? -6.643 -3.309 0.185 1.00 97.75 74 ILE A N 1
ATOM 600 C CA . ILE A 1 74 ? -5.247 -3.562 0.536 1.00 97.75 74 ILE A CA 1
ATOM 601 C C . ILE A 1 74 ? -4.495 -2.239 0.474 1.00 97.75 74 ILE A C 1
ATOM 603 O O . ILE A 1 74 ? -4.457 -1.606 -0.578 1.00 97.75 74 ILE A O 1
ATOM 607 N N . VAL A 1 75 ? -3.910 -1.823 1.589 1.00 98.00 75 VAL A N 1
ATOM 608 C CA . VAL A 1 75 ? -3.135 -0.588 1.717 1.00 98.00 75 VAL A CA 1
ATOM 609 C C . VAL A 1 75 ? -1.657 -0.952 1.699 1.00 98.00 75 VAL A C 1
ATOM 611 O O . VAL A 1 75 ? -1.202 -1.674 2.577 1.00 98.00 75 VAL A O 1
ATOM 614 N N . LEU A 1 76 ? -0.924 -0.472 0.697 1.00 97.44 76 LEU A N 1
ATOM 615 C CA . LEU A 1 76 ? 0.520 -0.648 0.535 1.00 97.44 76 LEU A CA 1
ATOM 616 C C . LEU A 1 76 ? 1.251 0.643 0.904 1.00 97.44 76 LEU A C 1
ATOM 618 O O . LEU A 1 76 ? 0.854 1.714 0.439 1.00 97.44 76 LEU A O 1
ATOM 622 N N . LEU A 1 77 ? 2.356 0.517 1.643 1.00 97.69 77 LEU A N 1
ATOM 623 C CA . LEU A 1 77 ? 3.310 1.596 1.901 1.00 97.69 77 LEU A CA 1
ATOM 624 C C . LEU A 1 77 ? 4.606 1.395 1.099 1.00 97.69 77 LEU A C 1
ATOM 626 O O . LEU A 1 77 ? 5.218 0.324 1.129 1.00 97.69 77 LEU A O 1
ATOM 630 N N . THR A 1 78 ? 5.026 2.441 0.388 1.00 96.62 78 THR A N 1
ATOM 631 C CA . THR A 1 78 ? 6.209 2.465 -0.482 1.00 96.62 78 THR A CA 1
ATOM 632 C C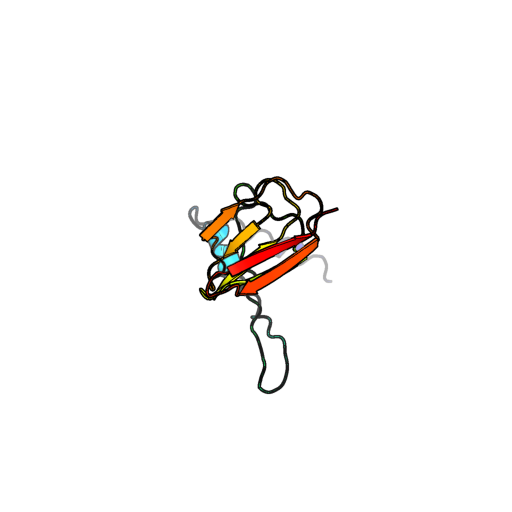 . THR A 1 78 ? 7.026 3.749 -0.293 1.00 96.62 78 THR A C 1
ATOM 634 O O . THR A 1 78 ? 6.493 4.789 0.098 1.00 96.62 78 THR A O 1
ATOM 637 N N . ASN A 1 79 ? 8.318 3.709 -0.629 1.00 96.00 79 ASN A N 1
ATOM 638 C CA . ASN A 1 79 ? 9.240 4.846 -0.495 1.00 96.00 79 ASN A CA 1
ATOM 639 C C . ASN A 1 79 ? 9.108 5.888 -1.614 1.00 96.00 79 ASN A C 1
ATOM 641 O O . ASN A 1 79 ? 9.798 6.911 -1.608 1.00 96.00 79 ASN A O 1
ATOM 645 N N . HIS A 1 80 ? 8.289 5.633 -2.638 1.00 96.62 80 HIS A N 1
ATOM 646 C CA . HIS A 1 80 ? 8.168 6.574 -3.744 1.00 96.62 80 HIS A CA 1
ATOM 647 C C . HIS A 1 80 ? 7.269 7.755 -3.359 1.00 96.62 80 HIS A C 1
ATOM 649 O O . HIS A 1 80 ? 6.045 7.658 -3.394 1.00 96.62 80 HIS A O 1
ATOM 655 N N . THR A 1 81 ? 7.865 8.926 -3.139 1.00 96.00 81 THR A N 1
ATOM 656 C CA . THR A 1 81 ? 7.193 10.180 -2.730 1.00 96.00 81 THR A CA 1
ATOM 657 C C . THR A 1 81 ? 6.257 10.800 -3.777 1.00 96.00 81 THR A C 1
ATOM 659 O O . THR A 1 81 ? 5.811 11.932 -3.642 1.00 96.00 81 THR A O 1
ATOM 662 N N . LYS A 1 82 ? 5.918 10.061 -4.835 1.00 96.44 82 LYS A N 1
ATOM 663 C CA . LYS A 1 82 ? 4.810 10.418 -5.735 1.00 96.44 82 LYS A CA 1
ATOM 664 C C . LYS A 1 82 ? 3.475 9.898 -5.188 1.00 96.44 82 LYS A C 1
ATOM 666 O O . LYS A 1 82 ? 2.436 10.493 -5.453 1.00 96.44 82 LYS A O 1
ATOM 671 N N . ASN A 1 83 ? 3.526 8.777 -4.469 1.00 97.00 83 ASN A N 1
ATOM 672 C CA . ASN A 1 83 ? 2.393 8.071 -3.889 1.00 97.00 83 ASN A CA 1
ATOM 673 C C . ASN A 1 83 ? 2.913 7.086 -2.834 1.00 97.00 83 ASN A C 1
ATOM 675 O O . ASN A 1 83 ? 3.030 5.890 -3.090 1.00 97.00 83 ASN A O 1
ATOM 679 N N . ASN A 1 84 ? 3.248 7.575 -1.646 1.00 96.88 84 ASN A N 1
ATOM 680 C CA . ASN A 1 84 ? 3.735 6.695 -0.587 1.00 96.88 84 ASN A CA 1
ATOM 681 C C . ASN A 1 84 ? 2.713 5.622 -0.208 1.00 96.88 84 ASN A C 1
ATOM 683 O O . ASN A 1 84 ? 3.100 4.500 0.098 1.00 96.88 84 ASN A O 1
ATOM 687 N N . VAL A 1 85 ? 1.420 5.947 -0.269 1.00 97.69 85 VAL A N 1
ATOM 688 C CA . VAL A 1 85 ? 0.336 5.008 0.008 1.00 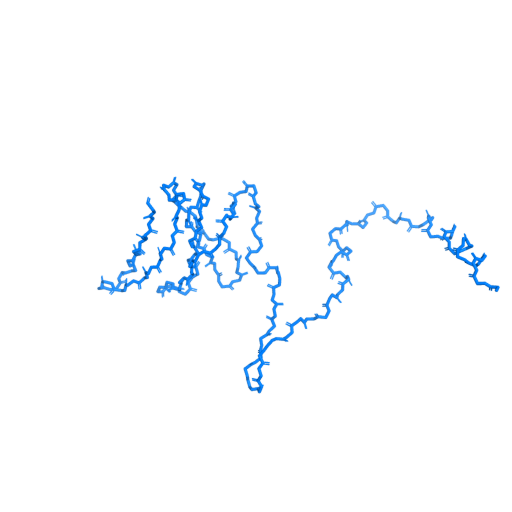97.69 85 VAL A CA 1
ATOM 689 C C . VAL A 1 85 ? -0.450 4.705 -1.258 1.00 97.69 85 VAL A C 1
ATOM 691 O O . VAL A 1 85 ? -0.937 5.606 -1.947 1.00 97.69 85 VAL A O 1
ATOM 694 N N . ILE A 1 86 ? -0.610 3.412 -1.536 1.00 98.00 86 ILE A N 1
ATOM 695 C CA . ILE A 1 86 ? -1.411 2.892 -2.644 1.00 98.00 86 ILE A CA 1
ATOM 696 C C . ILE A 1 86 ? -2.472 1.952 -2.083 1.00 98.00 86 ILE A C 1
ATOM 698 O O . ILE A 1 86 ? -2.161 0.975 -1.411 1.00 98.00 86 ILE A O 1
ATOM 702 N N . ILE A 1 87 ? -3.737 2.239 -2.379 1.00 98.06 87 ILE A N 1
ATOM 703 C CA . ILE A 1 87 ? -4.879 1.426 -1.969 1.00 98.06 87 ILE A CA 1
ATOM 704 C C . ILE A 1 87 ? -5.358 0.626 -3.175 1.00 98.06 87 ILE A C 1
ATOM 706 O O . ILE A 1 87 ? -5.787 1.207 -4.174 1.00 98.06 87 ILE A O 1
ATOM 710 N N . TYR A 1 88 ? -5.336 -0.697 -3.064 1.00 98.12 88 TYR A N 1
ATOM 711 C CA . TYR A 1 88 ? -5.827 -1.633 -4.068 1.00 98.12 88 TYR A CA 1
ATOM 712 C C . TYR A 1 88 ? -7.184 -2.210 -3.674 1.00 98.12 88 TYR A C 1
ATOM 714 O O . TYR A 1 88 ? -7.496 -2.393 -2.496 1.00 98.12 88 TYR A O 1
ATOM 722 N N . ASN A 1 89 ? -7.975 -2.583 -4.675 1.00 96.88 89 ASN A N 1
ATOM 723 C CA . ASN A 1 89 ? -9.037 -3.559 -4.466 1.00 96.88 89 ASN A CA 1
ATOM 724 C C . ASN A 1 89 ? -8.453 -4.990 -4.430 1.00 96.88 89 ASN A C 1
ATOM 726 O O . ASN A 1 89 ? -7.272 -5.208 -4.702 1.00 96.88 89 ASN A O 1
ATOM 730 N N . LYS A 1 90 ? -9.293 -5.988 -4.132 1.00 94.88 90 LYS A N 1
ATOM 731 C CA . LYS A 1 90 ? -8.865 -7.398 -4.052 1.00 94.88 90 LYS A CA 1
ATOM 732 C C . LYS A 1 90 ? -8.409 -7.993 -5.389 1.00 94.88 90 LYS A C 1
ATOM 734 O O . LYS A 1 90 ? -7.664 -8.965 -5.383 1.00 94.88 90 LYS A O 1
ATOM 739 N N . ASP A 1 91 ? -8.787 -7.384 -6.511 1.00 94.62 91 ASP A N 1
ATOM 740 C CA . ASP A 1 91 ? -8.337 -7.784 -7.852 1.00 94.62 91 ASP A C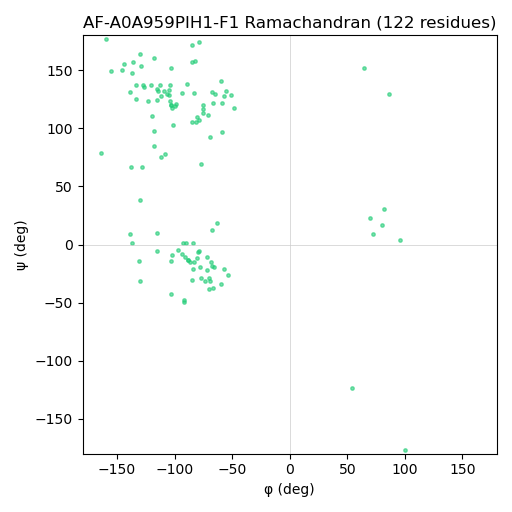A 1
ATOM 741 C C . ASP A 1 91 ? -6.971 -7.177 -8.227 1.00 94.62 91 ASP A C 1
ATOM 743 O O . ASP A 1 91 ? -6.498 -7.366 -9.345 1.00 94.62 91 ASP A O 1
ATOM 747 N N . GLY A 1 92 ? -6.350 -6.399 -7.331 1.00 94.75 92 GLY A N 1
ATOM 748 C CA . GLY A 1 92 ? -5.038 -5.795 -7.561 1.00 94.75 92 GLY A CA 1
ATOM 749 C C . GLY A 1 92 ? -5.083 -4.535 -8.421 1.00 94.75 92 GLY A C 1
ATOM 750 O O . GLY A 1 92 ? -4.055 -4.102 -8.937 1.00 94.75 92 GLY A O 1
ATOM 751 N N . LYS A 1 93 ? -6.257 -3.915 -8.584 1.00 95.50 93 LYS A N 1
ATOM 752 C CA . LYS A 1 93 ? -6.395 -2.622 -9.267 1.00 95.50 93 LYS A CA 1
ATOM 753 C C . LYS A 1 93 ? -6.231 -1.475 -8.270 1.00 95.50 93 LYS A C 1
ATOM 755 O O . LYS A 1 93 ? -6.815 -1.549 -7.185 1.00 95.50 93 LYS A O 1
ATOM 760 N N . PRO A 1 94 ? -5.512 -0.396 -8.630 1.00 95.81 94 PRO A N 1
ATOM 761 C CA . PRO A 1 94 ? -5.408 0.781 -7.781 1.00 95.81 94 PRO A CA 1
ATOM 762 C C . PRO A 1 94 ? -6.773 1.471 -7.699 1.00 95.81 94 PRO A C 1
ATOM 764 O O . PRO A 1 94 ? -7.433 1.707 -8.712 1.00 95.81 94 PRO A O 1
ATOM 767 N N . VAL A 1 95 ? -7.192 1.789 -6.482 1.00 97.38 95 VAL A N 1
ATOM 768 C CA . VAL A 1 95 ? -8.424 2.524 -6.174 1.00 97.38 95 VAL A CA 1
ATOM 769 C C . VAL A 1 95 ? -8.094 3.968 -5.825 1.00 97.38 95 VAL A C 1
ATOM 771 O O . VAL A 1 95 ? -8.785 4.884 -6.260 1.00 97.38 95 VAL A O 1
ATOM 774 N N . GLN A 1 96 ? -7.038 4.175 -5.039 1.00 97.31 96 GLN A N 1
ATOM 775 C CA . GLN A 1 96 ? -6.640 5.490 -4.553 1.00 97.31 96 GLN A CA 1
ATOM 776 C C . GLN A 1 96 ? -5.149 5.503 -4.228 1.00 97.31 96 GLN A C 1
ATOM 778 O O . GLN A 1 96 ? -4.593 4.492 -3.806 1.00 97.31 96 GLN A O 1
ATOM 783 N N . THR A 1 97 ? -4.516 6.662 -4.382 1.00 97.56 97 THR A N 1
ATOM 784 C CA . THR A 1 97 ? -3.131 6.897 -3.971 1.00 97.56 97 THR A CA 1
ATOM 785 C C . THR A 1 97 ? -2.997 8.245 -3.285 1.00 97.56 97 THR A C 1
ATOM 787 O O . THR A 1 97 ? -3.700 9.186 -3.658 1.00 97.56 97 THR A O 1
ATOM 790 N N . TRP A 1 98 ? -2.093 8.352 -2.317 1.00 97.75 98 TRP A N 1
ATOM 791 C CA . TRP A 1 98 ? -1.763 9.606 -1.637 1.00 97.75 98 TRP A CA 1
ATOM 792 C C . TRP A 1 98 ? -0.385 9.521 -0.962 1.00 97.75 98 TRP A C 1
ATOM 794 O O . TRP A 1 98 ? 0.270 8.479 -0.996 1.00 97.75 98 TRP A O 1
ATOM 804 N N . GLY A 1 99 ? 0.055 10.629 -0.363 1.00 95.62 99 GLY A N 1
ATOM 805 C CA . GLY A 1 99 ? 1.309 10.722 0.385 1.00 95.62 99 GLY A CA 1
ATOM 806 C C . GLY A 1 99 ? 2.508 11.036 -0.505 1.00 95.62 99 GLY A C 1
ATOM 807 O O . GLY A 1 99 ? 2.720 10.395 -1.536 1.00 95.62 99 GLY A O 1
ATOM 808 N N . THR A 1 100 ? 3.281 12.041 -0.102 1.00 96.56 100 THR A N 1
ATOM 809 C CA . THR A 1 100 ? 4.451 12.531 -0.848 1.00 96.56 100 THR A CA 1
ATOM 810 C C . THR A 1 100 ? 5.644 12.851 0.050 1.00 96.56 100 THR A C 1
ATOM 812 O O . THR A 1 100 ? 6.610 13.467 -0.391 1.00 96.56 100 THR A O 1
ATOM 815 N N . GLU A 1 101 ? 5.556 12.485 1.324 1.00 95.75 101 GLU A N 1
ATOM 816 C CA . GLU A 1 101 ? 6.422 13.012 2.379 1.00 95.75 101 GLU A CA 1
ATOM 817 C C . GLU A 1 101 ? 7.324 11.947 2.997 1.00 95.75 101 GLU A C 1
ATOM 819 O O . GLU A 1 101 ? 8.196 12.312 3.771 1.00 95.75 101 GLU A O 1
ATOM 824 N N . TYR A 1 102 ? 7.165 10.669 2.620 1.00 95.12 102 TYR A N 1
ATOM 825 C CA . TYR A 1 102 ? 7.835 9.550 3.291 1.00 95.12 102 TYR A CA 1
ATOM 826 C C . TYR A 1 102 ? 8.900 8.870 2.410 1.00 95.12 102 TYR A C 1
ATOM 828 O O . TYR A 1 102 ? 8.644 7.810 1.831 1.00 95.12 102 TYR A O 1
ATOM 836 N N . PRO A 1 103 ? 10.089 9.464 2.203 1.00 94.56 103 PRO A N 1
ATOM 837 C CA . PRO A 1 103 ? 11.130 8.872 1.361 1.00 94.56 103 PRO A CA 1
ATOM 838 C C . PRO A 1 103 ? 11.763 7.600 1.957 1.00 94.56 103 PRO A C 1
ATOM 840 O O . PRO A 1 103 ? 12.435 6.875 1.215 1.00 94.56 103 PRO A O 1
ATOM 843 N N . GLY A 1 104 ? 11.561 7.337 3.254 1.00 94.50 104 GLY A N 1
ATOM 844 C CA . GLY A 1 104 ? 12.059 6.177 3.994 1.00 94.50 104 GLY A CA 1
ATOM 845 C C . GLY A 1 104 ? 10.961 5.477 4.801 1.00 94.50 104 GLY A C 1
ATOM 846 O O . GLY A 1 104 ? 11.210 5.024 5.918 1.00 94.50 104 GLY A O 1
ATOM 847 N N . ALA A 1 105 ? 9.753 5.384 4.249 1.00 94.19 105 ALA A N 1
ATOM 848 C CA . ALA A 1 105 ? 8.609 4.745 4.883 1.00 94.19 105 ALA A CA 1
ATOM 849 C C . ALA A 1 105 ? 8.894 3.262 5.203 1.00 94.19 105 ALA A C 1
ATOM 851 O O . ALA A 1 105 ? 9.181 2.495 4.292 1.00 94.19 105 ALA A O 1
ATOM 852 N N . HIS A 1 106 ? 8.793 2.838 6.468 1.00 93.44 106 HIS A N 1
ATOM 853 C CA . HIS A 1 106 ? 9.083 1.444 6.868 1.00 93.44 106 HIS A CA 1
ATOM 854 C C . HIS A 1 106 ? 7.990 0.791 7.716 1.00 93.44 106 HIS A C 1
ATOM 856 O O . HIS A 1 106 ? 7.815 -0.418 7.636 1.00 93.44 106 HIS A O 1
ATOM 862 N N . GLY A 1 107 ? 7.266 1.559 8.532 1.00 93.31 107 GLY A N 1
ATOM 863 C CA . GLY A 1 107 ? 6.208 1.023 9.390 1.00 93.31 107 GLY A CA 1
ATOM 864 C C . GLY A 1 107 ? 4.829 1.443 8.903 1.00 93.31 107 GLY A C 1
ATOM 865 O O . GLY A 1 107 ? 4.614 2.629 8.661 1.00 93.31 107 GLY A O 1
ATOM 866 N 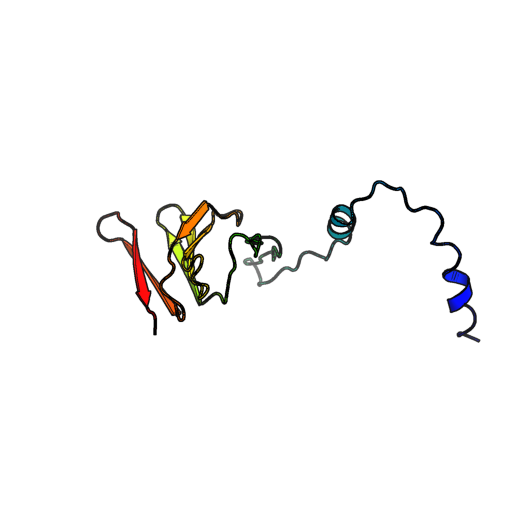N . LEU A 1 108 ? 3.897 0.494 8.811 1.00 96.19 108 LEU A N 1
ATOM 867 C CA . LEU A 1 108 ? 2.469 0.747 8.629 1.00 96.19 108 LEU A CA 1
ATOM 868 C C . LEU A 1 108 ? 1.683 -0.128 9.603 1.00 96.19 108 LEU A C 1
ATOM 870 O O . LEU A 1 108 ? 1.817 -1.348 9.606 1.00 96.19 108 LEU A O 1
ATOM 874 N N . THR A 1 109 ? 0.830 0.475 10.418 1.00 96.19 109 THR A N 1
ATOM 875 C CA . THR A 1 109 ? -0.126 -0.257 11.255 1.00 96.19 109 THR A CA 1
ATOM 876 C C . THR A 1 109 ? -1.490 0.391 11.134 1.00 96.19 109 THR A C 1
ATOM 878 O O . THR A 1 109 ? -1.601 1.615 11.140 1.00 96.19 109 THR A O 1
ATOM 881 N N . LEU A 1 110 ? -2.520 -0.439 11.013 1.00 97.44 110 LEU A N 1
ATOM 882 C CA . LEU A 1 110 ? -3.909 -0.008 11.025 1.00 97.44 110 LEU A CA 1
ATOM 883 C C . LEU A 1 110 ? -4.532 -0.371 12.370 1.00 97.44 110 LEU A C 1
ATOM 885 O O . LEU A 1 110 ? -4.383 -1.502 12.834 1.00 97.44 110 LEU A O 1
ATOM 889 N N . VAL A 1 111 ? -5.230 0.586 12.971 1.00 97.75 111 VAL A N 1
ATOM 890 C CA . VAL A 1 111 ? -5.982 0.410 14.215 1.00 97.75 111 VAL A CA 1
ATOM 891 C C . VAL A 1 111 ? -7.409 0.891 13.991 1.00 97.75 111 VAL A C 1
ATOM 893 O O . VAL A 1 111 ? -7.618 1.925 13.363 1.00 97.75 111 VAL A O 1
ATOM 896 N N . ASP A 1 112 ? -8.380 0.137 14.499 1.00 96.94 112 ASP A N 1
ATOM 897 C CA . ASP A 1 112 ? -9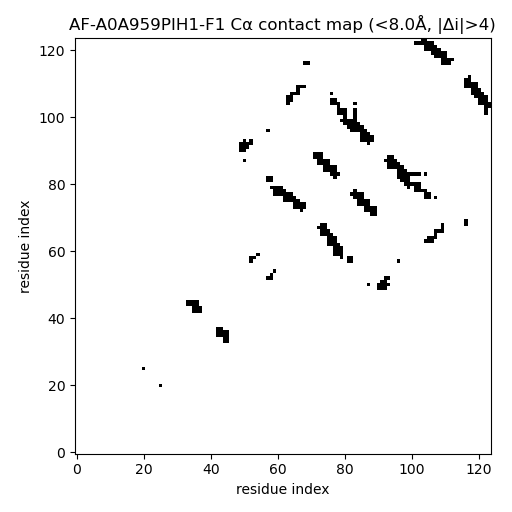.767 0.587 14.603 1.00 96.94 112 ASP A CA 1
ATOM 898 C C . ASP A 1 112 ? -9.906 1.475 15.850 1.00 96.94 112 ASP A C 1
ATOM 900 O O . ASP A 1 112 ? -9.825 0.985 16.982 1.00 96.94 112 ASP A O 1
ATOM 904 N N . GLU A 1 113 ? -10.102 2.777 15.644 1.00 97.50 113 GLU A N 1
ATOM 905 C CA . GLU A 1 113 ? -10.365 3.740 16.714 1.00 97.50 113 GLU A CA 1
ATOM 906 C C . GLU A 1 113 ? -11.826 4.202 16.680 1.00 97.50 113 GLU A C 1
ATOM 908 O O . GLU A 1 113 ? -12.160 5.296 16.233 1.00 97.50 113 GLU A O 1
ATOM 913 N N . GLY A 1 114 ? -12.727 3.355 17.183 1.00 95.81 114 GLY A N 1
ATOM 914 C CA . GLY A 1 114 ? -14.144 3.705 17.326 1.00 95.81 114 GLY A CA 1
ATOM 915 C C . GLY A 1 114 ? -14.965 3.555 16.042 1.00 95.81 114 GLY A C 1
ATOM 916 O O . GLY A 1 114 ? -15.952 4.265 15.857 1.00 95.81 114 GLY A O 1
ATOM 917 N N . GLY A 1 115 ? -14.590 2.612 15.179 1.00 95.44 115 GLY A N 1
ATOM 918 C CA . GLY A 1 115 ? -15.204 2.338 13.881 1.00 95.44 115 GLY A CA 1
ATOM 919 C C . GLY A 1 115 ? -14.503 3.024 12.708 1.00 95.44 115 GLY A C 1
ATOM 920 O O . GLY A 1 115 ? -14.986 2.928 11.577 1.00 95.44 115 GLY A O 1
ATOM 921 N N . GLU A 1 116 ? -13.391 3.715 12.960 1.00 97.00 116 GLU A N 1
ATOM 922 C CA . GLU A 1 116 ? -12.603 4.416 11.950 1.00 97.00 116 GLU A CA 1
ATOM 923 C C . GLU A 1 116 ? -11.210 3.792 11.817 1.00 97.00 116 GLU A C 1
ATOM 925 O O . GLU A 1 116 ? -10.532 3.519 12.807 1.00 97.00 116 GLU A O 1
ATOM 930 N N . ASP A 1 117 ? -10.781 3.570 10.571 1.00 97.44 117 ASP A N 1
ATOM 931 C CA . ASP A 1 117 ? -9.444 3.061 10.270 1.00 97.44 117 ASP A CA 1
ATOM 932 C C . ASP A 1 117 ? -8.403 4.174 10.457 1.00 97.44 117 ASP A C 1
ATOM 934 O O . ASP A 1 117 ? -8.338 5.116 9.661 1.00 97.44 117 ASP A O 1
ATOM 938 N N . MET A 1 118 ? -7.538 4.020 11.457 1.00 97.69 118 MET A N 1
ATOM 939 C CA . MET A 1 118 ? -6.418 4.917 11.728 1.00 97.69 118 MET A CA 1
ATOM 940 C C . MET A 1 118 ? -5.110 4.276 11.275 1.00 97.69 118 MET A C 1
ATOM 942 O O . MET A 1 118 ? -4.757 3.174 11.698 1.00 97.69 118 MET A O 1
ATOM 946 N N . LEU A 1 119 ? -4.381 4.967 10.395 1.00 96.56 119 LEU A N 1
ATOM 947 C CA . LEU A 1 119 ? -3.087 4.516 9.887 1.00 96.56 119 LEU A CA 1
ATOM 948 C C . LEU A 1 119 ? -1.950 5.202 10.642 1.00 96.56 119 LEU A C 1
ATOM 950 O O . LEU A 1 119 ? -1.797 6.421 10.580 1.00 96.56 119 LEU A O 1
ATOM 954 N N . TYR A 1 120 ? -1.110 4.398 11.281 1.00 96.50 120 TYR A N 1
ATOM 955 C CA . TYR A 1 120 ? 0.137 4.832 11.895 1.00 96.50 120 TYR A CA 1
ATOM 956 C C . TYR A 1 120 ? 1.287 4.496 10.960 1.00 96.50 120 TYR A C 1
ATOM 958 O O . TYR A 1 120 ? 1.503 3.330 10.623 1.00 96.50 120 TYR A O 1
ATOM 966 N N . ILE A 1 121 ? 2.00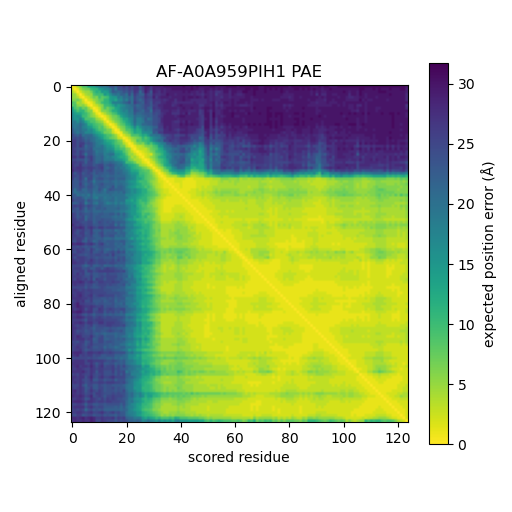8 5.532 10.536 1.00 95.88 121 ILE A N 1
ATOM 967 C CA . ILE A 1 121 ? 3.147 5.426 9.627 1.00 95.88 121 ILE A CA 1
ATOM 968 C C . ILE A 1 121 ? 4.417 5.799 10.385 1.00 95.88 121 ILE A C 1
ATOM 970 O O . ILE A 1 121 ? 4.433 6.762 11.149 1.00 95.88 121 ILE A O 1
ATOM 974 N N . THR A 1 122 ? 5.488 5.039 10.169 1.00 94.75 122 THR A N 1
ATOM 975 C CA . THR A 1 122 ? 6.838 5.397 10.618 1.00 94.75 122 THR A CA 1
ATOM 976 C C . THR A 1 122 ? 7.739 5.640 9.416 1.00 94.75 122 THR A C 1
ATOM 978 O O . THR A 1 122 ? 7.789 4.823 8.491 1.00 94.75 122 THR A O 1
ATOM 981 N N . ASP A 1 123 ? 8.458 6.755 9.475 1.00 91.75 123 ASP A N 1
ATOM 982 C CA . ASP A 1 123 ? 9.452 7.213 8.505 1.00 91.75 123 ASP A CA 1
ATOM 983 C C . ASP A 1 123 ? 10.749 7.591 9.246 1.00 91.75 123 ASP A C 1
ATOM 985 O O . ASP A 1 123 ? 10.744 7.712 10.476 1.00 91.75 123 ASP A O 1
ATOM 989 N N . THR A 1 124 ? 11.854 7.705 8.508 1.00 85.50 124 THR A N 1
ATOM 990 C CA . THR A 1 124 ? 13.208 7.966 9.037 1.00 85.50 124 THR A CA 1
ATOM 991 C C . THR A 1 124 ? 13.487 9.419 9.381 1.00 85.50 124 THR A C 1
ATOM 993 O O . THR A 1 124 ? 13.111 10.289 8.567 1.00 85.50 124 THR A O 1
#

Solvent-accessible surface area (backbone atoms only — not comparable to full-atom values): 7776 Å² total; per-residue (Å²): 144,74,80,77,64,63,73,70,66,65,77,78,73,79,83,77,76,69,97,74,74,54,76,71,60,56,62,70,65,62,70,69,75,79,50,71,47,76,5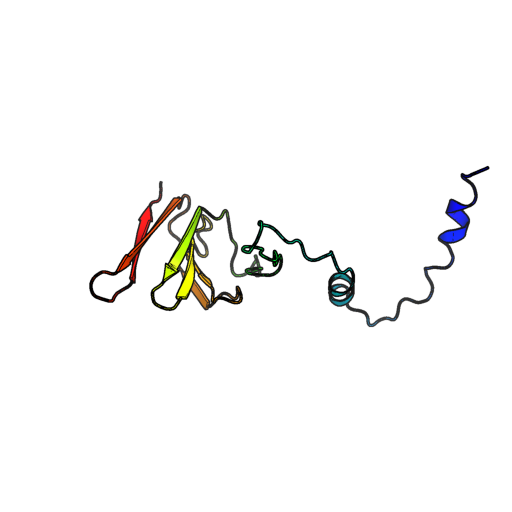8,91,96,52,65,44,75,64,62,89,67,54,54,68,61,59,59,90,80,56,46,76,43,65,79,59,35,74,47,73,47,98,85,62,31,40,40,37,37,18,27,25,43,85,29,16,33,40,32,22,43,89,80,31,46,81,74,48,69,41,55,58,82,34,70,52,38,57,45,69,47,78,45,79,66,90,89,39,84,42,79,48,74,40,61,120

Sequence (124 aa):
MIRRNFIKSTSRLLLTLPLGMSVFDFQKHLGSKDLVVGHNTHQYKVDLWWGALDPLRYPVKDCHEMVLDSKGRIVLLTNHTKNNVIIYNKDGKPVQTWGTEYPGAHGLTLVDEGGEDMLYITDT

Secondary structure (DSSP, 8-state):
--SSSTTTSSTTSSS---TT--HHHHHHHS-PPPPEEEETTEEEE--TTTT---TTTS------EEEE-TTSPEEEE-S-TT-SEEEE-TTS-EEEEE--S-TT--EEEEEESSSSEEEEEE--

Foldseek 3Di:
DPPPVPVVVPPPPPPDDPPDDDPVVVVVPVDDPFDWDDDDPDIDTDDPCALDDDCVQDNAADWQDWDADPVRWIWTAGLALVFRIFTHDPSRHTDDTDGRDANAKHDWDWDQDPNDTDIDTDHD

Mean predicted aligned error: 11.83 Å

Radius of gyration: 22.56 Å; Cα contacts (8 Å, |Δi|>4): 191; chains: 1; bounding box: 43×48×62 Å

Nearest PDB structures (foldseek):
  4gn9-assembly1_A  TM=8.043E-01  e=2.727E-01  Mus musculus
  5ex7-assembly1_A  TM=7.222E-01  e=2.572E-01  Drosophila melanogaster
  3rfh-assembly2_B  TM=5.424E-01  e=1.612E-01  Saccharomyces cerevisiae S288C
  6jwf-assembly2_B  TM=6.443E-01  e=5.831E-01  Coprinopsis cinerea